Protein 8I8Y (pdb70)

Sequence (137 aa):
VIEKRIVIDGDGDIDHDQALAQAIREAREQHPDSVTRVVVNKETELAEEGEDRTRQIINITTKKLDVWTVIEKRIVIDGDGDIDHDQALAQAIREAREQHPDSVTRVVVNKETELAEEGEDRTRQIINITTKKLDVW

Structure (mmCIF, N/CA/C/O backbone):
data_8I8Y
#
_entry.id   8I8Y
#
_cell.length_a   93.171
_cell.length_b   93.171
_cell.length_c   55.562
_cell.angle_alpha   90.000
_cell.angle_beta   90.000
_cell.angle_gamma   90.000
#
_symmetry.space_group_name_H-M   'P 42 21 2'
#
loop_
_entity.id
_entity.type
_entity.pdbx_description
1 polymer 'Engineered protein'
2 polymer 'Engineered protein'
#
loop_
_atom_site.group_PDB
_atom_site.id
_atom_site.type_symbol
_atom_site.label_atom_id
_atom_site.label_alt_id
_atom_site.label_comp_id
_atom_site.label_asym_id
_atom_site.label_entity_id
_atom_site.label_seq_id
_atom_site.pdbx_PDB_ins_code
_atom_site.Cartn_x
_atom_site.Cartn_y
_atom_site.Cartn_z
_atom_site.occupancy
_atom_site.B_iso_or_equiv
_atom_site.auth_seq_id
_atom_site.auth_comp_id
_atom_site.auth_asym_id
_atom_site.auth_atom_id
_atom_site.pdbx_PDB_model_num
ATOM 1 N N . VAL A 1 1 ? -14.75700 -17.10400 7.60900 1.000 67.06000 9 VAL B N 1
ATOM 2 C CA . VAL A 1 1 ? -14.27000 -17.83400 6.44000 1.000 81.44000 9 VAL B CA 1
ATOM 3 C C . VAL A 1 1 ? -14.67200 -17.13600 5.14100 1.000 59.28000 9 VAL B C 1
ATOM 4 O O . VAL A 1 1 ? -15.69700 -16.46400 5.06900 1.000 67.44000 9 VAL B O 1
ATOM 8 N N . ILE A 1 2 ? -13.83400 -17.29600 4.12200 1.000 61.73000 10 ILE B N 1
ATOM 9 C CA . ILE A 1 2 ? -14.04400 -16.73500 2.79400 1.000 41.02000 10 ILE B CA 1
ATOM 10 C C . ILE A 1 2 ? -14.15000 -17.88600 1.80700 1.000 58.56000 10 ILE B C 1
ATOM 11 O O . ILE A 1 2 ? -13.32700 -18.80800 1.83300 1.000 59.70000 10 ILE B O 1
ATOM 16 N N . GLU A 1 3 ? -15.16600 -17.83700 0.95000 1.000 72.09000 11 GLU B N 1
ATOM 17 C CA . GLU A 1 3 ? -15.33900 -18.78600 -0.14600 1.000 57.34000 11 GLU B CA 1
ATOM 18 C C . GLU A 1 3 ? -15.23100 -18.01000 -1.45100 1.000 66.06000 11 GLU B C 1
ATOM 19 O O . GLU A 1 3 ? -16.10000 -17.18800 -1.76300 1.000 79.63000 11 GLU B O 1
ATOM 25 N N . LYS A 1 4 ? -14.15500 -18.24300 -2.19400 1.000 60.42000 12 LYS B N 1
ATOM 26 C CA . LYS A 1 4 ? -13.92900 -17.60900 -3.48800 1.000 53.64000 12 LYS B CA 1
ATOM 27 C C . LYS A 1 4 ? -14.29200 -18.61200 -4.57400 1.000 54.39000 12 LYS B C 1
ATOM 28 O O . LYS A 1 4 ? -13.64900 -19.65600 -4.70400 1.000 67.35000 12 LYS B O 1
ATOM 34 N N . ARG A 1 5 ? -15.32300 -18.30100 -5.34600 1.000 63.54000 13 ARG B N 1
ATOM 35 C CA . ARG A 1 5 ? -15.80400 -19.16900 -6.41100 1.000 66.19000 13 ARG B CA 1
ATOM 36 C C . ARG A 1 5 ? -15.45900 -18.53600 -7.75300 1.000 72.15000 13 ARG B C 1
ATOM 37 O O . ARG A 1 5 ? -15.75700 -17.35900 -7.98400 1.000 70.09000 13 ARG B O 1
ATOM 45 N N . ILE A 1 6 ? -14.80900 -19.30600 -8.62400 1.000 68.16000 14 ILE B N 1
ATOM 46 C CA . ILE A 1 6 ? -14.35400 -18.81800 -9.92200 1.000 71.44000 14 ILE B CA 1
ATOM 47 C C . ILE A 1 6 ? -14.90600 -19.74800 -10.99100 1.000 73.17000 14 ILE B C 1
ATOM 48 O O . ILE A 1 6 ? -14.67500 -20.96100 -10.94100 1.000 75.07000 14 ILE B O 1
ATOM 53 N N . VAL A 1 7 ? -15.62600 -19.18600 -11.95800 1.000 76.81000 15 VAL B N 1
ATOM 54 C CA . VAL A 1 7 ? -16.30600 -19.96100 -12.98900 1.000 90.03000 15 VAL B CA 1
ATOM 55 C C . VAL A 1 7 ? -15.57900 -19.76300 -14.31200 1.000 84.38000 15 VAL B C 1
ATOM 56 O O . VAL A 1 7 ? -15.32300 -18.62600 -14.72500 1.000 85.65000 15 VAL B O 1
ATOM 60 N N . ILE A 1 8 ? -15.23200 -20.86900 -14.96200 1.000 86.57000 16 ILE B N 1
ATOM 61 C CA . ILE A 1 8 ? -14.69500 -20.86900 -16.31600 1.000 101.82000 16 ILE B CA 1
ATOM 62 C C . ILE A 1 8 ? -15.68500 -21.62000 -17.19700 1.000 112.28000 16 ILE B C 1
ATOM 63 O O . ILE A 1 8 ? -15.8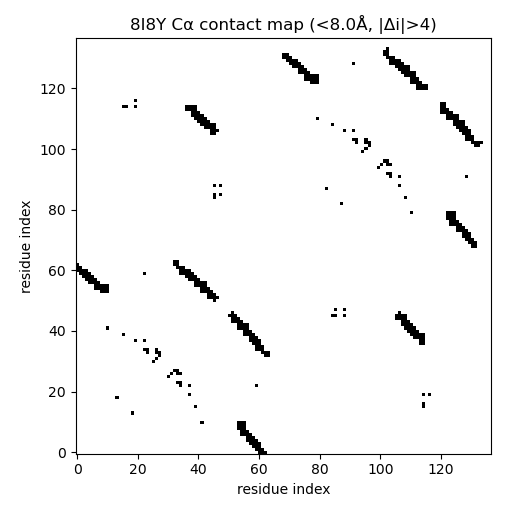9500 -22.82900 -17.01900 1.000 108.10000 16 ILE B O 1
ATOM 68 N N . ASP A 1 9 ? -16.32000 -20.90400 -18.12200 1.000 120.75000 17 ASP B N 1
ATOM 69 C CA . ASP A 1 9 ? -17.25100 -21.53100 -19.05100 1.000 112.83000 17 ASP B CA 1
ATOM 70 C C . ASP A 1 9 ? -16.46000 -22.33000 -20.08000 1.000 129.48000 17 ASP B C 1
ATOM 71 O O . ASP A 1 9 ? -15.60200 -21.77700 -20.77600 1.000 138.29000 17 ASP B O 1
ATOM 73 N N . GLY A 1 10 ? -16.73700 -23.62700 -20.17400 1.000 127.17000 18 GLY B N 1
ATOM 74 C CA . GLY A 1 10 ? -16.02800 -24.45800 -21.12600 1.000 131.60000 18 GLY B CA 1
ATOM 75 C C . GLY A 1 10 ? -15.27900 -25.59200 -20.45700 1.000 135.82000 18 GLY B C 1
ATOM 76 O O . GLY A 1 10 ? -14.74400 -25.42700 -19.35700 1.000 134.43000 18 GLY B O 1
ATOM 77 N N . ASP A 1 11 ? -15.23800 -26.75100 -21.11200 1.000 139.76000 19 ASP B N 1
ATOM 78 C CA . ASP A 1 11 ? -14.64700 -27.95700 -20.55000 1.000 133.21000 19 ASP B CA 1
ATOM 79 C C . ASP A 1 11 ? -13.15000 -28.09100 -20.83700 1.000 130.91000 19 ASP B C 1
ATOM 80 O O . ASP A 1 11 ? -12.60900 -29.19700 -20.73300 1.000 131.00000 19 ASP B O 1
ATOM 85 N N . GLY A 1 12 ? -12.47400 -26.99900 -21.19200 1.000 126.72000 20 GLY B N 1
ATOM 86 C CA . GLY A 1 12 ? -11.02800 -27.01300 -21.32600 1.000 131.04000 20 GLY B CA 1
ATOM 87 C C . GLY A 1 12 ? -10.32000 -27.42500 -20.05100 1.000 130.06000 20 GLY B C 1
ATOM 88 O O . GLY A 1 12 ? -10.67300 -26.95600 -18.96500 1.000 124.47000 20 GLY B O 1
ATOM 89 N N . ASP A 1 13 ? -9.32700 -28.30500 -20.16900 1.000 126.77000 21 ASP B N 1
ATOM 90 C CA . ASP A 1 13 ? -8.62400 -28.81200 -18.99600 1.000 126.45000 21 ASP B CA 1
ATOM 91 C C . ASP A 1 13 ? -7.92900 -27.68700 -18.23400 1.000 117.92000 21 ASP B C 1
ATOM 92 O O . ASP A 1 13 ? -7.43200 -26.72500 -18.82500 1.000 113.11000 21 ASP B O 1
ATOM 97 N N . ILE A 1 14 ? -7.91000 -27.81300 -16.90700 1.000 113.99000 22 ILE B N 1
ATOM 98 C CA . ILE A 1 14 ? -7.32100 -26.82500 -16.00800 1.000 97.09000 22 ILE B CA 1
ATOM 99 C C . ILE A 1 14 ? -6.07500 -27.43300 -15.37800 1.000 105.86000 22 ILE B C 1
ATOM 100 O O . ILE A 1 14 ? -6.11200 -28.57000 -14.89300 1.000 111.56000 22 ILE B O 1
ATOM 105 N N . ASP A 1 15 ? -4.97600 -26.68200 -15.38800 1.000 102.31000 23 ASP B N 1
ATOM 106 C CA . ASP A 1 15 ? -3.74800 -27.10700 -14.71500 1.000 106.01000 23 ASP B CA 1
ATOM 107 C C . ASP A 1 15 ? -3.96300 -27.01500 -13.20800 1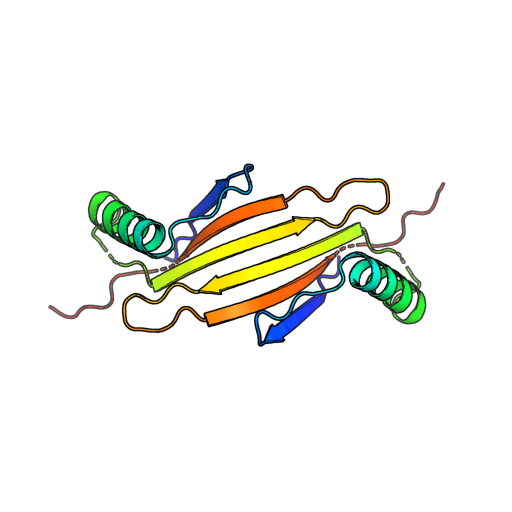.000 104.98000 23 ASP B C 1
ATOM 108 O O . ASP A 1 15 ? -3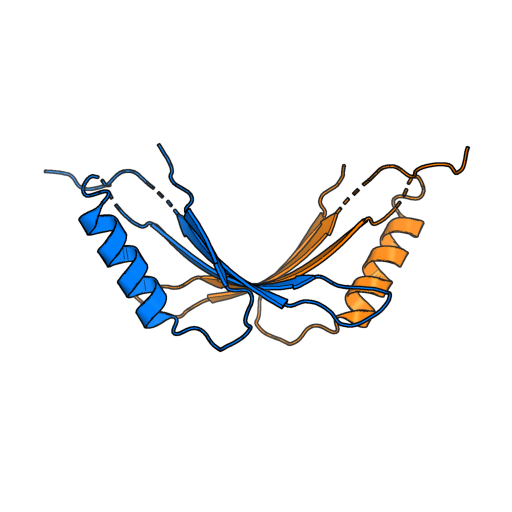.98400 -25.92500 -12.63200 1.000 103.54000 23 ASP B O 1
ATOM 113 N N . HIS A 1 16 ? -4.13400 -28.17400 -12.56700 1.000 99.44000 24 HIS B N 1
ATOM 114 C CA . HIS A 1 16 ? -4.44200 -28.21400 -11.14000 1.000 97.06000 24 HIS B CA 1
ATOM 115 C C . HIS A 1 16 ? -3.32900 -27.59700 -10.29800 1.000 98.12000 24 HIS B C 1
ATOM 116 O O . HIS A 1 16 ? -3.59200 -26.78900 -9.39800 1.000 97.66000 24 HIS B O 1
ATOM 123 N N . ASP A 1 17 ? -2.07600 -27.97900 -10.56500 1.000 109.78000 25 ASP B N 1
ATOM 124 C CA . ASP A 1 17 ? -0.96400 -27.47700 -9.76200 1.000 96.03000 25 ASP B CA 1
ATOM 125 C C . ASP A 1 17 ? -0.84500 -25.96400 -9.86800 1.000 97.16000 25 ASP B C 1
ATOM 126 O O . ASP A 1 17 ? -0.62600 -25.27700 -8.86200 1.000 92.51000 25 ASP B O 1
ATOM 131 N N . GLN A 1 18 ? -1.00600 -25.42400 -11.07800 1.000 93.17000 26 GLN B N 1
ATOM 132 C CA . GLN A 1 18 ? -0.93600 -23.98000 -11.24100 1.000 92.77000 26 GLN B CA 1
ATOM 133 C C . GLN A 1 18 ? -2.13200 -23.29500 -10.60200 1.000 102.41000 26 GLN B C 1
ATOM 134 O O . GLN A 1 18 ? -1.99900 -22.18300 -10.08400 1.000 101.75000 26 GLN B O 1
ATOM 140 N N . ALA A 1 19 ? -3.29900 -23.94400 -10.61700 1.000 96.44000 27 ALA B N 1
ATOM 141 C CA . ALA A 1 19 ? -4.45800 -23.40600 -9.91300 1.000 83.91000 27 ALA B CA 1
ATOM 142 C C . ALA A 1 19 ? -4.17800 -23.27600 -8.42000 1.000 89.67000 27 ALA B C 1
ATOM 143 O O . ALA A 1 19 ? -4.46600 -22.23800 -7.81100 1.000 84.61000 27 ALA B O 1
ATOM 145 N N . LEU A 1 20 ? -3.61400 -24.32400 -7.81100 1.000 82.82000 28 LEU B N 1
ATOM 146 C CA . LEU A 1 20 ? -3.28800 -24.27200 -6.38700 1.000 72.83000 28 LEU B CA 1
ATOM 147 C C . LEU A 1 20 ? -2.23800 -23.20400 -6.09700 1.000 88.65000 28 LEU B C 1
ATOM 148 O O . LEU A 1 20 ? -2.36300 -22.43100 -5.13300 1.000 95.30000 28 LEU B O 1
ATOM 153 N N . ALA A 1 21 ? -1.18200 -23.16300 -6.91500 1.000 81.96000 29 ALA B N 1
ATOM 154 C CA . ALA A 1 21 ? -0.14600 -22.15000 -6.74900 1.000 82.13000 29 ALA B CA 1
ATOM 155 C C . ALA A 1 21 ? -0.73300 -20.74600 -6.82400 1.000 85.30000 29 ALA B C 1
ATOM 156 O O . ALA A 1 21 ? -0.44600 -19.89300 -5.97500 1.000 80.99000 29 ALA B O 1
ATOM 158 N N . GLN A 1 22 ? -1.56200 -20.48900 -7.83700 1.000 84.62000 30 GLN B N 1
ATOM 159 C CA . GLN A 1 22 ? -2.15500 -19.16900 -8.00400 1.000 92.06000 30 GLN B CA 1
ATOM 160 C C . GLN A 1 22 ? -3.08500 -18.83000 -6.85000 1.000 85.74000 30 GLN B C 1
ATOM 161 O O . GLN A 1 22 ? -3.13300 -17.67800 -6.40500 1.000 83.52000 30 GLN B O 1
ATOM 167 N N . ALA A 1 23 ? -3.85500 -19.81100 -6.37300 1.000 79.46000 31 ALA B N 1
ATOM 168 C CA . ALA A 1 23 ? -4.68700 -19.60000 -5.19700 1.000 76.48000 31 ALA B CA 1
ATOM 169 C C . ALA A 1 23 ? -3.85300 -19.10800 -4.02500 1.000 84.56000 31 ALA B C 1
ATOM 170 O O . ALA A 1 23 ? -4.14000 -18.05800 -3.43700 1.000 78.73000 31 ALA B O 1
ATOM 172 N N . ILE A 1 24 ? -2.80000 -19.85600 -3.68200 1.000 84.99000 32 ILE B N 1
ATOM 173 C CA . ILE A 1 24 ? -1.97900 -19.49200 -2.52900 1.000 84.88000 32 ILE B CA 1
ATOM 174 C C . ILE A 1 24 ? -1.32900 -18.12700 -2.73900 1.000 82.69000 32 ILE B C 1
ATOM 175 O O . ILE A 1 24 ? -1.24600 -17.31200 -1.81000 1.000 89.87000 32 ILE B O 1
ATOM 180 N N . ARG A 1 25 ? -0.87200 -17.85100 -3.96300 1.000 90.02000 33 ARG B N 1
ATOM 181 C CA . ARG A 1 25 ? -0.20000 -16.58500 -4.24100 1.000 92.39000 33 ARG B CA 1
ATOM 182 C C . ARG A 1 25 ? -1.15200 -15.40500 -4.08900 1.000 95.91000 33 ARG B C 1
ATOM 183 O O . ARG A 1 25 ? -0.84000 -14.43100 -3.39200 1.000 95.12000 33 ARG B O 1
ATOM 191 N N . GLU A 1 26 ? -2.30500 -15.45800 -4.76200 1.000 90.40000 34 GLU B N 1
ATOM 192 C CA . GLU A 1 26 ? -3.27300 -14.37400 -4.65000 1.000 95.35000 34 GLU B CA 1
ATOM 193 C C . GLU A 1 26 ? -3.78000 -14.22300 -3.22300 1.000 95.10000 34 GLU B C 1
ATOM 194 O O . GLU A 1 26 ? -4.11200 -13.11100 -2.80100 1.000 92.63000 34 GLU B O 1
ATOM 200 N N . ALA A 1 27 ? -3.84100 -15.31900 -2.46100 1.000 93.04000 35 ALA B N 1
ATOM 201 C CA . ALA A 1 27 ? -4.22800 -15.20900 -1.06000 1.000 90.93000 35 ALA B CA 1
ATOM 202 C C . ALA A 1 27 ? -3.18500 -14.43800 -0.26600 1.000 97.33000 35 ALA B C 1
ATOM 203 O O . ALA A 1 27 ? -3.51400 -13.47000 0.43000 1.000 94.05000 35 ALA B O 1
ATOM 205 N N . ARG A 1 28 ? -1.92100 -14.85900 -0.35200 1.000 100.33000 36 ARG B N 1
ATOM 206 C CA . ARG A 1 28 ? -0.84600 -14.12900 0.31400 1.000 110.93000 36 ARG B CA 1
ATOM 207 C C . ARG A 1 28 ? -0.85100 -12.65200 -0.06900 1.000 112.65000 36 ARG B C 1
ATOM 208 O O . ARG A 1 28 ? -0.67900 -11.78000 0.79100 1.000 113.11000 36 ARG B O 1
ATOM 216 N N . GLU A 1 29 ? -1.05600 -12.35200 -1.35400 1.000 104.29000 37 GLU B N 1
ATOM 217 C CA . GLU A 1 29 ? -1.03300 -10.96600 -1.81500 1.000 94.63000 37 GLU B CA 1
ATOM 218 C C . GLU A 1 29 ? -2.20800 -10.16800 -1.25500 1.000 105.59000 37 GLU B C 1
ATOM 219 O O . GLU A 1 29 ? -2.01900 -9.17400 -0.54500 1.000 115.94000 37 GLU B O 1
ATOM 225 N N . GLN A 1 30 ? -3.43400 -10.59200 -1.56500 1.000 106.04000 38 GLN B N 1
ATOM 226 C CA . GLN A 1 30 ? -4.62000 -9.77900 -1.32100 1.000 99.92000 38 GLN B CA 1
ATOM 227 C C . GLN A 1 30 ? -5.22500 -9.98500 0.06100 1.000 110.70000 38 GLN B C 1
ATOM 228 O O . GLN A 1 30 ? -5.88700 -9.07600 0.57500 1.000 112.97000 38 GLN B O 1
ATOM 234 N N . HIS A 1 31 ? -5.03200 -11.15300 0.66900 1.000 111.95000 39 HIS B N 1
ATOM 235 C CA . HIS A 1 31 ? -5.55600 -11.45100 2.00300 1.000 105.61000 39 HIS B CA 1
ATOM 236 C C . HIS A 1 31 ? -4.40900 -11.96100 2.86500 1.000 111.41000 39 HIS B C 1
ATOM 237 O O . HIS A 1 31 ? -4.32800 -13.15600 3.17600 1.000 116.56000 39 HIS B O 1
ATOM 244 N N . PRO A 1 32 ? -3.50300 -11.07200 3.28100 1.000 115.56000 40 PRO B N 1
ATOM 245 C CA . PRO A 1 32 ? -2.31600 -11.52800 4.02100 1.000 111.69000 40 PRO B CA 1
ATOM 246 C C . PRO A 1 32 ? -2.61700 -12.08700 5.40100 1.000 110.43000 40 PRO B C 1
ATOM 247 O O . PRO A 1 32 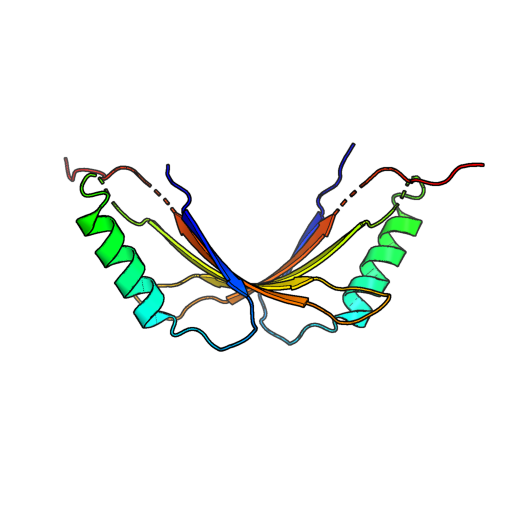? -1.80700 -12.87000 5.91500 1.000 120.17000 40 PRO B O 1
ATOM 251 N N . ASP A 1 33 ? -3.74300 -11.73100 6.01300 1.000 103.49000 41 ASP B N 1
ATOM 252 C CA . ASP A 1 33 ? -4.07200 -12.21500 7.34800 1.000 108.44000 41 ASP B CA 1
ATOM 253 C C . ASP A 1 33 ? -4.78000 -13.56300 7.34200 1.000 104.97000 41 ASP B C 1
ATOM 254 O O . ASP A 1 33 ? -5.09100 -14.08700 8.41600 1.000 113.45000 41 ASP B O 1
ATOM 264 N N . SER A 1 35 ? -5.20700 -17.67000 5.42400 1.000 78.24000 43 SER B N 1
ATOM 265 C CA . SER A 1 35 ? -4.47500 -18.74300 4.76500 1.000 84.27000 43 SER B CA 1
ATOM 266 C C . SER A 1 35 ? -5.45100 -19.66300 4.04800 1.000 71.49000 43 SER B C 1
ATOM 267 O O . SER A 1 35 ? -6.48100 -20.04700 4.61200 1.000 77.97000 43 SER B O 1
ATOM 270 N N . VAL A 1 36 ? -5.11800 -20.01000 2.80200 1.000 66.25000 44 VAL B N 1
ATOM 271 C CA . VAL A 1 36 ? -5.91900 -20.96000 2.04100 1.000 59.17000 44 VAL B CA 1
ATOM 272 C C . VAL A 1 36 ? -5.95800 -22.29600 2.76300 1.000 53.18000 44 VAL B C 1
ATOM 273 O O . VAL A 1 36 ? -4.91500 -22.87200 3.09300 1.000 77.86000 44 VAL B O 1
ATOM 277 N N . THR A 1 37 ? -7.16800 -22.80300 3.00500 1.000 55.08000 45 THR B N 1
ATOM 278 C CA . THR A 1 37 ? -7.34000 -24.09600 3.64800 1.000 54.29000 45 THR B CA 1
ATOM 279 C C . THR A 1 37 ? -8.00300 -25.14000 2.76600 1.000 68.74000 45 THR B C 1
ATOM 280 O O . THR A 1 37 ? -8.05500 -26.30900 3.16700 1.000 69.86000 45 THR B O 1
ATOM 284 N N . ARG A 1 38 ? -8.51200 -24.77000 1.59200 1.000 74.28000 46 ARG B N 1
ATOM 285 C CA . ARG A 1 38 ? -9.04000 -25.78700 0.69000 1.000 47.58000 46 ARG B CA 1
ATOM 286 C C . ARG A 1 38 ? -9.11700 -25.22900 -0.72300 1.000 55.41000 46 ARG B C 1
ATOM 287 O O . ARG A 1 38 ? -9.47500 -24.06900 -0.91500 1.000 68.73000 46 ARG B O 1
ATOM 295 N N . VAL A 1 39 ? -8.76900 -26.05700 -1.70600 1.000 54.98000 47 VAL B N 1
ATOM 296 C CA . VAL A 1 39 ? -8.94000 -25.71000 -3.11300 1.000 62.31000 47 VAL B CA 1
ATOM 297 C C . VAL A 1 39 ? -9.52800 -26.91800 -3.82500 1.000 69.76000 47 VAL B C 1
ATOM 298 O O . VAL A 1 39 ? -8.92400 -27.99600 -3.81900 1.000 72.68000 47 VAL B O 1
ATOM 302 N N . VAL A 1 40 ? -10.70200 -26.75000 -4.43100 1.000 76.56000 48 VAL B N 1
ATOM 303 C CA . VAL A 1 40 ? -11.35700 -27.83200 -5.15800 1.000 81.67000 48 VAL B CA 1
ATOM 304 C C . VAL A 1 40 ? -11.68100 -27.34900 -6.56200 1.000 74.88000 48 VAL B C 1
ATOM 305 O O . VAL A 1 40 ? -12.06200 -26.19000 -6.76400 1.000 82.95000 48 VAL B O 1
ATOM 309 N N . VAL A 1 41 ? -11.46100 -28.22100 -7.54000 1.000 86.89000 49 VAL B N 1
ATOM 310 C CA . VAL A 1 41 ? -11.84500 -27.98200 -8.92500 1.000 84.54000 49 VAL B CA 1
ATOM 311 C C . VAL A 1 41 ? -12.98800 -28.92800 -9.25900 1.000 80.27000 49 VAL B C 1
ATOM 312 O O . VAL A 1 41 ? -12.88800 -30.13800 -9.02300 1.000 87.75000 49 VAL B O 1
ATOM 316 N N . ASN A 1 42 ? -14.07700 -28.37600 -9.78800 1.000 81.30000 50 ASN B N 1
ATOM 317 C CA . ASN A 1 42 ? -15.28000 -29.12700 -10.12100 1.000 86.39000 50 ASN B CA 1
ATOM 318 C C . ASN A 1 42 ? -15.51300 -29.03500 -11.62000 1.000 82.58000 50 ASN B C 1
ATOM 319 O O . ASN A 1 42 ? -15.62800 -27.93200 -12.16500 1.000 89.94000 50 ASN B O 1
ATOM 324 N N . LYS A 1 43 ? -15.59000 -30.18700 -12.27900 1.000 72.33000 51 LYS B N 1
ATOM 325 C CA . LYS A 1 43 ? -16.06300 -30.26100 -13.66000 1.000 81.00000 51 LYS B CA 1
ATOM 326 C C . LYS A 1 43 ? -17.56500 -30.49800 -13.58000 1.000 72.01000 51 LYS B C 1
ATOM 327 O O . LYS A 1 43 ? -18.03300 -31.63100 -13.45800 1.000 75.69000 51 LYS B O 1
ATOM 333 N N . GLU A 1 44 ? -18.33100 -29.41100 -13.62300 1.000 63.69000 52 GLU B N 1
ATOM 334 C CA . GLU A 1 44 ? -19.76700 -29.45400 -13.37500 1.000 83.86000 52 GLU B CA 1
ATOM 335 C C . GLU A 1 44 ? -20.51900 -29.61700 -14.69300 1.000 86.59000 52 GLU B C 1
ATOM 336 O O . GLU A 1 44 ? -20.35300 -28.81100 -15.61300 1.000 82.57000 52 GLU B O 1
ATOM 342 N N . THR A 1 45 ? -21.35000 -30.65400 -14.78000 1.000 76.68000 53 THR B N 1
ATOM 343 C CA . THR A 1 45 ? -22.12500 -30.95500 -15.97900 1.000 77.29000 53 THR B CA 1
ATOM 344 C C . THR A 1 45 ? -23.60800 -30.93200 -15.62600 1.000 69.53000 53 THR B C 1
ATOM 345 O O . THR A 1 45 ? -24.09400 -31.81000 -14.90500 1.000 64.98000 53 THR B O 1
ATOM 349 N N . GLU A 1 46 ? -24.32300 -29.92400 -16.11800 1.000 80.84000 54 GLU B N 1
ATOM 350 C CA . GLU A 1 46 ? -25.76200 -29.83500 -15.89700 1.000 83.33000 54 GLU B CA 1
ATOM 351 C C . GLU A 1 46 ? -26.47700 -30.69100 -16.93600 1.000 83.83000 54 GLU B C 1
ATOM 352 O O . GLU A 1 46 ? -26.42200 -30.40100 -18.13500 1.000 96.67000 54 GLU B O 1
ATOM 358 N N . LEU A 1 47 ? -27.14600 -31.74700 -16.48000 1.000 87.68000 55 LEU B N 1
ATOM 359 C CA . LEU A 1 47 ? -27.84300 -32.65300 -17.38300 1.000 84.25000 55 LEU B CA 1
ATOM 360 C C . LEU A 1 47 ? -29.16600 -32.05100 -17.83500 1.000 89.14000 55 LEU B C 1
ATOM 361 O O . LEU A 1 47 ? -29.96100 -31.58200 -17.01400 1.000 92.98000 55 LEU B O 1
ATOM 366 N N . ALA A 1 48 ? -29.39800 -32.06800 -19.14300 1.000 107.67000 56 ALA B N 1
ATOM 367 C CA . ALA A 1 48 ? -30.64000 -31.59700 -19.73500 1.000 101.16000 56 ALA B CA 1
ATOM 368 C C . ALA A 1 48 ? -31.27400 -32.74300 -20.51200 1.000 105.73000 56 ALA B C 1
ATOM 369 O O . ALA A 1 48 ? -30.60700 -33.38500 -21.33100 1.000 103.05000 56 ALA B O 1
ATOM 371 N N . GLU A 1 49 ? -32.55200 -33.01100 -20.23300 1.000 107.54000 57 GLU B N 1
ATOM 372 C CA . GLU A 1 49 ? -33.27700 -34.04300 -20.96400 1.000 119.57000 57 GLU B CA 1
ATOM 373 C C . GLU A 1 49 ? -33.64400 -33.59700 -22.37100 1.000 130.63000 57 GLU B C 1
ATOM 374 O O . GLU A 1 49 ? -33.84700 -34.44800 -23.24400 1.000 133.51000 57 GLU B O 1
ATOM 376 N N . GLU A 1 50 ? -33.72500 -32.29100 -22.60800 1.000 131.68000 58 GLU B N 1
ATOM 377 C CA . GLU A 1 50 ? -34.22800 -31.74300 -23.85700 1.000 135.54000 58 GLU B CA 1
ATOM 378 C C . GLU A 1 50 ? -33.12100 -31.25800 -24.78600 1.000 132.15000 58 GLU B C 1
ATOM 379 O O . GLU A 1 50 ? -33.42700 -30.75300 -25.87000 1.000 142.98000 58 GLU B O 1
ATOM 381 N N . GLY A 1 51 ? -31.85100 -31.40400 -24.40400 1.000 114.93000 59 GLY B N 1
ATOM 382 C CA . GLY A 1 51 ? -30.77900 -30.90100 -25.24300 1.000 115.32000 59 GLY B CA 1
ATOM 383 C C . GLY A 1 51 ? -29.35800 -31.21900 -24.81700 1.000 123.49000 59 GLY B C 1
ATOM 384 O O . GLY A 1 51 ? -29.05600 -32.34600 -24.41400 1.000 122.57000 59 GLY B O 1
ATOM 385 N N . GLU A 1 52 ? -28.47600 -30.22600 -24.91700 1.000 125.20000 60 GLU B N 1
ATOM 386 C CA . GLU A 1 52 ? -27.04500 -30.41500 -24.70400 1.000 124.60000 60 GLU B CA 1
ATOM 387 C C . GLU A 1 52 ? -26.65600 -30.21800 -23.24300 1.000 119.15000 60 GLU B C 1
ATOM 388 O O . GLU A 1 52 ? -27.11100 -29.27700 -22.58500 1.000 110.82000 60 GLU B O 1
ATOM 390 N N . ASP A 1 53 ? -25.80200 -31.11200 -22.74600 1.000 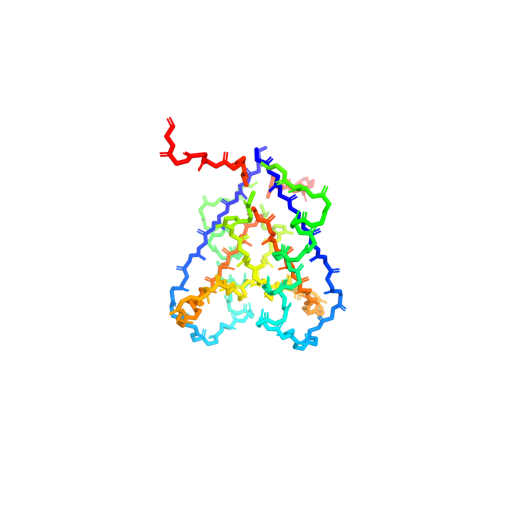113.02000 61 ASP B N 1
ATOM 391 C CA . ASP A 1 53 ? -25.31900 -31.03600 -21.37000 1.000 109.45000 61 ASP B CA 1
ATOM 392 C C . ASP A 1 53 ? -24.25000 -29.95200 -21.28200 1.000 108.29000 61 ASP B C 1
ATOM 393 O O . ASP A 1 53 ? -23.14100 -30.11600 -21.80200 1.000 104.47000 61 ASP B O 1
ATOM 398 N N . ARG A 1 54 ? -24.58600 -28.84300 -20.62700 1.000 101.73000 62 ARG B N 1
ATOM 399 C CA . ARG A 1 54 ? -23.63500 -27.76200 -20.40300 1.000 101.69000 62 ARG B CA 1
ATOM 400 C C . ARG A 1 54 ? -22.58200 -28.16100 -19.37200 1.000 95.56000 62 ARG B C 1
ATOM 401 O O . ARG A 1 54 ? -22.88500 -28.82400 -18.37600 1.000 89.51000 62 ARG B O 1
ATOM 409 N N . THR A 1 55 ? -21.33000 -27.78600 -19.63400 1.000 97.41000 63 THR B N 1
ATOM 410 C CA . THR A 1 55 ? -20.21500 -28.09200 -18.74500 1.000 83.24000 63 THR B CA 1
ATOM 411 C C . THR A 1 55 ? -19.47500 -26.81200 -18.37400 1.000 93.43000 63 THR B C 1
ATOM 412 O O . THR A 1 55 ? -19.04900 -26.05900 -19.25600 1.000 112.09000 63 THR B O 1
ATOM 416 N N . ARG A 1 56 ? -19.32700 -26.57200 -17.07300 1.000 92.89000 64 ARG B N 1
ATOM 417 C CA . ARG A 1 56 ? -18.54500 -25.47000 -16.53000 1.000 90.73000 64 ARG B CA 1
ATOM 418 C C . ARG A 1 56 ? -17.42300 -26.01900 -15.65600 1.000 89.47000 64 ARG B C 1
ATOM 419 O O . ARG A 1 56 ? -17.42300 -27.19000 -15.26400 1.000 83.54000 64 ARG B O 1
ATOM 427 N N . GLN A 1 57 ? -16.46300 -25.15200 -15.33300 1.000 95.29000 65 GLN B N 1
ATOM 428 C CA . GLN A 1 57 ? -15.38500 -25.47600 -14.40600 1.000 86.39000 65 GLN B CA 1
ATOM 429 C C . GLN A 1 57 ? -15.45700 -24.50700 -13.23500 1.000 86.85000 65 GLN B C 1
ATOM 430 O O . GLN A 1 57 ? -15.38000 -23.29000 -13.42800 1.000 83.68000 65 GLN B O 1
ATOM 436 N N . ILE A 1 58 ? -15.62600 -25.03800 -12.03000 1.000 70.37000 66 ILE B N 1
ATOM 437 C CA . ILE A 1 58 ? -15.80700 -24.22600 -10.83300 1.000 76.87000 66 ILE B CA 1
ATOM 438 C C . ILE A 1 58 ? -14.60200 -24.44200 -9.92700 1.000 85.74000 66 ILE B C 1
ATOM 439 O O . ILE A 1 58 ? -14.35000 -25.56400 -9.47500 1.000 88.59000 66 ILE B O 1
ATOM 444 N N . ILE A 1 59 ? -13.86000 -23.37500 -9.65800 1.000 66.03000 67 ILE B N 1
ATOM 445 C CA . ILE A 1 59 ? -12.73500 -23.40700 -8.73200 1.000 74.27000 67 ILE B CA 1
ATOM 446 C C . ILE A 1 59 ? -13.19400 -22.76900 -7.42700 1.000 67.85000 67 ILE B C 1
ATOM 447 O O . ILE A 1 59 ? -13.48000 -21.56800 -7.38300 1.000 76.78000 67 ILE B O 1
ATOM 452 N N . ASN A 1 60 ? -13.26900 -23.56500 -6.36200 1.000 68.64000 68 ASN B N 1
ATOM 453 C CA . ASN A 1 60 ? -13.68800 -23.08700 -5.04900 1.000 68.85000 68 ASN B CA 1
ATOM 454 C C . ASN A 1 60 ? -12.48300 -23.05700 -4.12000 1.000 67.34000 68 ASN B C 1
ATOM 455 O O . ASN A 1 60 ? -11.84000 -24.08900 -3.89500 1.000 69.92000 68 ASN B O 1
ATOM 460 N N . ILE A 1 61 ? -12.17700 -21.87100 -3.60300 1.000 64.72000 69 ILE B N 1
ATOM 461 C CA . ILE A 1 61 ? -11.04800 -21.64000 -2.71300 1.000 62.29000 69 ILE B CA 1
ATOM 462 C C . ILE A 1 61 ? -11.61400 -21.23300 -1.35900 1.000 66.23000 69 ILE B C 1
ATOM 463 O O . ILE A 1 61 ? -12.21100 -20.15900 -1.22200 1.000 75.70000 69 ILE B O 1
ATOM 468 N N . THR A 1 62 ? -11.43100 -22.08700 -0.36100 1.000 54.56000 70 THR B N 1
ATOM 469 C CA . THR A 1 62 ? -11.82900 -21.80600 1.00900 1.000 60.99000 70 THR B CA 1
ATOM 470 C C . THR A 1 62 ? -10.61600 -21.29700 1.77600 1.000 62.91000 70 THR B C 1
ATOM 471 O O . THR A 1 62 ? -9.58400 -21.98200 1.83400 1.000 69.89000 70 THR B O 1
ATOM 480 N N . THR A 1 64 ? -9.47300 -19.48000 5.59000 1.000 82.64000 72 THR B N 1
ATOM 481 C CA . THR A 1 64 ? -9.83400 -19.13800 6.96100 1.000 82.96000 72 THR B CA 1
ATOM 482 C C . THR A 1 64 ? -8.78600 -18.20300 7.55200 1.000 87.29000 72 THR B C 1
ATOM 483 O O . THR A 1 64 ? -7.74900 -17.93000 6.94200 1.000 86.14000 72 THR B O 1
ATOM 487 N N . LYS A 1 65 ? -9.08000 -17.69200 8.74900 1.000 84.30000 73 LYS B N 1
ATOM 488 C CA . LYS A 1 65 ? -8.13500 -16.81800 9.43600 1.000 84.81000 73 LYS B CA 1
ATOM 489 C C . LYS A 1 65 ? -6.84500 -17.56600 9.74700 1.000 79.66000 73 LYS B C 1
ATOM 490 O O . LYS A 1 65 ? -6.85800 -18.76500 10.04100 1.000 83.26000 73 LYS B O 1
ATOM 496 N N . LYS A 1 66 ? -5.72500 -16.84900 9.67500 1.000 84.80000 74 LYS B N 1
ATOM 497 C CA . LYS A 1 66 ? -4.43600 -17.45000 9.99200 1.000 81.52000 74 LYS B CA 1
ATOM 498 C C . LYS A 1 66 ? -4.39800 -17.84700 11.46300 1.000 80.00000 74 LYS B C 1
ATOM 499 O O . LYS A 1 66 ? -4.83000 -17.08800 12.33700 1.000 77.29000 74 LYS B O 1
ATOM 505 N N . LEU A 1 67 ? -3.89500 -19.04800 11.73300 1.000 77.56000 75 LEU B N 1
ATOM 506 C CA . LEU A 1 67 ? -3.80300 -19.58600 13.09000 1.000 99.50000 75 LEU B CA 1
ATOM 507 C C . LEU A 1 67 ? -2.36200 -19.49000 13.58300 1.000 95.00000 75 LEU B C 1
ATOM 508 O O . LEU A 1 67 ? -1.51800 -20.31900 13.23200 1.000 107.69000 75 LEU B O 1
ATOM 513 N N . ASP A 1 68 ? -2.08200 -18.46100 14.38500 1.000 94.51000 76 ASP B N 1
ATOM 514 C CA . ASP A 1 68 ? -0.74800 -18.26100 14.94100 1.000 106.83000 76 ASP B CA 1
ATOM 515 C C . ASP A 1 68 ? -0.31200 -19.48000 15.75200 1.000 92.88000 76 ASP B C 1
ATOM 516 O O . ASP A 1 68 ? -1.13200 -20.20200 16.32400 1.000 90.04000 76 ASP B O 1
ATOM 521 N N . VAL A 1 69 ? 1.00600 -19.69600 15.81000 1.000 91.12000 77 VAL B N 1
ATOM 522 C CA . VAL A 1 69 ? 1.54800 -20.91300 16.41000 1.000 91.21000 77 VAL B CA 1
ATOM 523 C C . VAL A 1 69 ? 1.29100 -20.98300 17.91300 1.000 90.92000 77 VAL B C 1
ATOM 524 O O . VAL A 1 69 ? 1.10600 -22.07600 18.46100 1.000 84.38000 77 VAL B O 1
ATOM 528 N N . TRP A 1 70 ? 1.27000 -19.84900 18.60400 1.000 86.76000 78 TRP B N 1
ATOM 529 C CA . TRP A 1 70 ? 1.04600 -19.85900 20.05000 1.000 74.70000 78 TRP B CA 1
ATOM 530 C C . TRP A 1 70 ? 0.24000 -18.64700 20.49800 1.000 77.27000 78 TRP B C 1
ATOM 531 O O . TRP A 1 70 ? -0.47100 -18.70300 21.50000 1.000 86.01000 78 TRP B O 1
ATOM 542 N N . THR B 2 1 ? -41.03300 -25.65400 -0.48600 1.000 61.40000 8 THR A N 1
ATOM 543 C CA . THR B 2 1 ? -40.01200 -26.62600 -0.02600 1.000 71.06000 8 THR A CA 1
ATOM 544 C C . THR B 2 1 ? -39.08100 -27.00800 -1.17200 1.000 61.93000 8 THR A C 1
ATOM 545 O O . THR B 2 1 ? -39.58700 -27.38200 -2.23600 1.000 86.63000 8 THR A O 1
ATOM 549 N N . VAL B 2 2 ? -37.77100 -26.91800 -0.95700 1.000 61.16000 9 VAL A N 1
ATOM 550 C CA . VAL B 2 2 ? -36.80600 -27.38000 -1.99200 1.000 77.71000 9 VAL A CA 1
ATOM 551 C C . VAL B 2 2 ? -36.02600 -28.55000 -1.40600 1.000 65.90000 9 VAL A C 1
ATOM 552 O O . VAL B 2 2 ? -35.68900 -28.49500 -0.21900 1.000 67.54000 9 VAL A O 1
ATOM 556 N N . ILE B 2 3 ? -35.78600 -29.57500 -2.21300 1.000 66.19000 10 ILE A N 1
ATOM 557 C CA . ILE B 2 3 ? -35.04600 -30.75300 -1.78000 1.000 55.06000 10 ILE A CA 1
ATOM 558 C C . ILE B 2 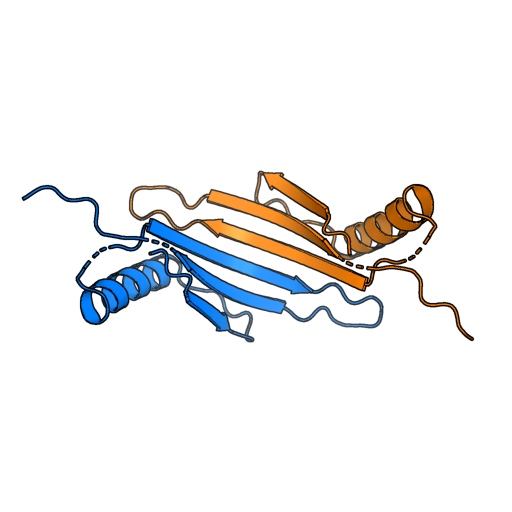3 ? -33.73100 -30.77900 -2.54400 1.000 62.91000 10 ILE A C 1
ATOM 559 O O . ILE B 2 3 ? -33.72100 -30.63800 -3.77300 1.000 70.40000 10 ILE A O 1
ATOM 564 N N . GLU B 2 4 ? -32.62600 -30.94900 -1.82500 1.000 61.44000 11 GLU A N 1
ATOM 565 C CA . GLU B 2 4 ? -31.31500 -31.12900 -2.43700 1.000 44.66000 11 GLU A CA 1
ATOM 566 C C . GLU B 2 4 ? -30.81400 -32.51200 -2.05200 1.000 56.91000 11 GLU A C 1
ATOM 567 O O . GLU B 2 4 ? -30.48300 -32.75100 -0.88600 1.000 73.23000 11 GLU A O 1
ATOM 569 N N . LYS B 2 5 ? -30.77700 -33.42300 -3.01900 1.000 59.18000 12 LYS A N 1
ATOM 570 C CA . LYS B 2 5 ? -30.26700 -34.77100 -2.79700 1.000 62.53000 12 LYS A CA 1
ATOM 571 C C . LYS B 2 5 ? -28.85400 -34.85600 -3.36200 1.000 60.48000 12 LYS A C 1
ATOM 572 O O . LYS B 2 5 ? -28.65900 -34.72500 -4.57300 1.000 66.85000 12 LYS A O 1
ATOM 578 N N . ARG B 2 6 ? -27.87400 -35.07000 -2.48700 1.000 55.59000 13 ARG A N 1
ATOM 579 C CA . ARG B 2 6 ? -26.46600 -35.14200 -2.85900 1.000 59.04000 13 ARG A CA 1
ATOM 580 C C . ARG B 2 6 ? -25.98500 -36.58300 -2.73700 1.000 65.17000 13 ARG A C 1
ATOM 581 O O . ARG B 2 6 ? -26.17900 -37.22000 -1.69700 1.000 71.66000 13 ARG A O 1
ATOM 589 N N . ILE B 2 7 ? -25.37100 -37.10100 -3.79800 1.000 54.12000 14 ILE A N 1
ATOM 590 C CA . ILE B 2 7 ? -24.93100 -38.49100 -3.84600 1.000 68.52000 14 ILE A CA 1
ATOM 591 C C . ILE B 2 7 ? -23.45600 -38.52500 -4.22000 1.000 69.39000 14 ILE A C 1
ATOM 592 O O . ILE B 2 7 ? -23.05500 -37.95300 -5.23800 1.000 68.40000 14 ILE A O 1
ATOM 597 N N . VAL B 2 8 ? -22.65000 -39.19000 -3.39800 1.000 77.76000 15 VAL A N 1
ATOM 598 C CA . VAL B 2 8 ? -21.20300 -39.23000 -3.56500 1.000 83.20000 15 VAL A CA 1
ATOM 599 C C . VAL B 2 8 ? -20.79200 -40.62000 -4.03200 1.000 94.97000 15 VAL A C 1
ATOM 600 O O . VAL B 2 8 ? -21.18400 -41.62800 -3.43300 1.000 94.08000 15 VAL A O 1
ATOM 604 N N . ILE B 2 9 ? -20.01800 -40.66600 -5.11300 1.000 95.79000 16 ILE A N 1
ATOM 605 C CA . ILE B 2 9 ? -19.36800 -41.87400 -5.60300 1.000 103.38000 16 ILE A CA 1
ATOM 606 C C . ILE B 2 9 ? -17.87200 -41.62100 -5.48100 1.000 105.40000 16 ILE A C 1
ATOM 607 O O . ILE B 2 9 ? -17.32600 -40.75100 -6.17400 1.000 111.16000 16 ILE A O 1
ATOM 612 N N . ASP B 2 10 ? -17.20300 -42.36800 -4.60300 1.000 126.90000 17 ASP A N 1
ATOM 613 C CA . ASP B 2 10 ? -15.77300 -42.15000 -4.40900 1.000 126.51000 17 ASP A CA 1
ATOM 614 C C . ASP B 2 10 ? -14.95200 -42.63800 -5.59600 1.000 135.35000 17 ASP A C 1
ATOM 615 O O . ASP B 2 10 ? -13.86500 -42.10600 -5.85000 1.000 125.86000 17 ASP A O 1
ATOM 620 N N . GLY B 2 11 ? -15.44000 -43.63600 -6.32800 1.000 135.60000 18 GLY A N 1
ATOM 621 C CA . GLY B 2 11 ? -14.72200 -44.10100 -7.50200 1.000 131.63000 18 GLY A CA 1
ATOM 622 C C . GLY B 2 11 ? -14.96800 -43.17600 -8.68500 1.000 141.41000 18 GLY A C 1
ATOM 623 O O . GLY B 2 11 ? -16.07800 -42.69200 -8.90500 1.000 147.48000 18 GLY A O 1
ATOM 624 N N . ASP B 2 12 ? -13.90800 -42.94000 -9.45900 1.000 139.46000 19 ASP A N 1
ATOM 625 C CA . ASP B 2 12 ? -13.95400 -41.99700 -10.56800 1.000 141.68000 19 ASP A CA 1
ATOM 626 C C . ASP B 2 12 ? -14.38300 -42.64800 -11.87800 1.000 138.65000 19 ASP A C 1
ATOM 627 O O . ASP B 2 12 ? -14.12800 -42.08800 -12.95100 1.000 137.14000 19 ASP A O 1
ATOM 632 N N . GLY B 2 13 ? -15.01700 -43.81600 -11.80900 1.000 140.43000 20 GLY A N 1
ATOM 633 C CA . GLY B 2 13 ? -15.57500 -44.42200 -13.00500 1.000 136.31000 20 GLY A CA 1
ATOM 634 C C . GLY B 2 13 ? -16.56100 -43.48600 -13.68900 1.000 127.38000 20 GLY A C 1
ATOM 635 O O . GLY B 2 13 ? -17.34800 -42.80200 -13.03400 1.000 137.15000 20 GLY A O 1
ATOM 636 N N . ASP B 2 14 ? -16.49100 -43.44800 -15.01800 1.000 113.57000 21 ASP A N 1
ATOM 637 C CA . ASP B 2 14 ? -17.33700 -42.54400 -15.78600 1.000 116.37000 21 ASP A CA 1
ATOM 638 C C . ASP B 2 14 ? -18.80600 -42.80000 -15.47200 1.000 116.04000 21 ASP A C 1
ATOM 639 O O . ASP B 2 14 ? -19.23000 -43.93500 -15.23900 1.000 118.55000 21 ASP A O 1
ATOM 641 N N . ILE B 2 15 ? -19.58700 -41.72400 -15.47400 1.000 108.26000 22 ILE A N 1
ATOM 642 C CA . ILE B 2 15 ? -20.98600 -41.75500 -15.06900 1.000 98.06000 22 ILE A CA 1
ATOM 643 C C . ILE B 2 15 ? -21.85400 -41.62100 -16.31100 1.000 97.61000 22 ILE A C 1
ATOM 644 O O . ILE B 2 15 ? -21.63600 -40.72600 -17.13600 1.000 94.54000 22 ILE A O 1
ATOM 649 N N . ASP B 2 16 ? -22.83300 -42.51300 -16.44200 1.000 93.07000 23 ASP A N 1
ATOM 650 C CA . ASP B 2 16 ? -23.82800 -42.42400 -17.50800 1.000 90.73000 23 ASP A CA 1
ATOM 651 C C . ASP B 2 16 ? -24.75700 -41.25900 -17.19700 1.000 85.52000 23 ASP A C 1
ATOM 652 O O . ASP B 2 16 ? -25.61900 -41.35400 -16.32100 1.000 98.48000 23 ASP A O 1
ATOM 657 N N . HIS B 2 17 ? -24.57800 -40.14400 -17.90800 1.000 77.87000 24 HIS A N 1
ATOM 658 C CA . HIS B 2 17 ? -25.38900 -38.96000 -17.64100 1.000 86.54000 24 HIS A CA 1
ATOM 659 C C . HIS B 2 17 ? -26.86700 -39.24000 -17.88900 1.000 90.72000 24 HIS A C 1
ATOM 660 O O . HIS B 2 17 ? -27.72500 -38.90000 -17.06300 1.000 92.09000 24 HIS A O 1
ATOM 667 N N . ASP B 2 18 ? -27.18200 -39.86600 -19.02400 1.000 95.46000 25 ASP A N 1
ATOM 668 C CA . ASP B 2 18 ? -28.57800 -40.13800 -19.35300 1.000 102.65000 25 ASP A CA 1
ATOM 669 C C . ASP B 2 18 ? -29.21900 -41.04200 -18.30800 1.000 91.90000 25 ASP A C 1
ATOM 670 O O . ASP B 2 18 ? -30.35700 -40.80600 -17.88300 1.000 86.59000 25 ASP A O 1
ATOM 675 N N . GLN B 2 19 ? -28.49000 -42.06600 -17.85900 1.000 87.68000 26 GLN A N 1
ATOM 676 C CA . GLN B 2 19 ? -29.02800 -42.96300 -16.84400 1.000 87.83000 26 GLN A CA 1
ATOM 677 C C . GLN B 2 19 ? -29.12900 -42.27900 -15.48700 1.000 101.69000 26 GLN A C 1
ATOM 678 O O . GLN B 2 19 ? -30.05300 -42.56600 -14.72000 1.000 95.32000 26 GLN A O 1
ATOM 684 N N . ALA B 2 20 ? -28.20000 -41.37200 -15.17400 1.000 99.68000 27 ALA A N 1
ATOM 685 C CA . ALA B 2 20 ? -28.31000 -40.58900 -13.94600 1.000 76.21000 27 ALA A CA 1
ATOM 686 C C . ALA B 2 20 ? -29.58300 -39.75100 -13.94400 1.000 81.27000 27 ALA A C 1
ATOM 687 O O . ALA B 2 20 ? -30.32700 -39.72900 -12.95600 1.000 82.47000 27 ALA A O 1
ATOM 689 N N . LEU B 2 21 ? -29.85100 -39.05300 -15.05000 1.000 86.16000 28 LEU A N 1
ATOM 690 C CA . LEU B 2 21 ? -31.06800 -38.25300 -15.13800 1.000 77.18000 28 LEU A CA 1
ATOM 691 C C . LEU B 2 21 ? -32.31000 -39.13400 -15.05800 1.000 83.60000 28 LEU A C 1
ATOM 692 O O . LEU B 2 21 ? -33.28500 -38.79300 -14.37000 1.000 77.39000 28 LEU A O 1
ATOM 697 N N . ALA B 2 22 ? -32.29900 -40.26000 -15.77500 1.000 85.68000 29 ALA A N 1
ATOM 698 C CA . ALA B 2 22 ? -33.41700 -41.19400 -15.73000 1.000 85.48000 29 ALA A CA 1
ATOM 699 C C . ALA B 2 22 ? -33.68600 -41.67300 -14.30900 1.000 82.31000 29 ALA A C 1
ATOM 700 O O . ALA B 2 22 ? -34.83600 -41.68800 -13.85600 1.000 84.52000 29 ALA A O 1
ATOM 702 N N . GLN B 2 23 ? -32.63500 -42.08600 -13.59400 1.000 64.92000 30 GLN A N 1
ATOM 703 C CA . GLN B 2 23 ? -32.80800 -42.58200 -12.23400 1.000 68.76000 30 GLN A CA 1
ATOM 704 C C . GLN B 2 23 ? -33.30700 -41.48000 -11.31200 1.000 80.14000 30 GLN A C 1
ATOM 705 O O . GLN B 2 23 ? -34.14200 -41.72600 -10.43300 1.000 73.32000 30 GLN A O 1
ATOM 711 N N . ALA B 2 24 ? -32.79100 -40.26100 -11.48700 1.000 77.89000 31 ALA A N 1
ATOM 712 C CA . ALA B 2 24 ? -33.29500 -39.12200 -10.73100 1.000 74.89000 31 ALA A CA 1
ATOM 713 C C . ALA B 2 24 ? -34.80000 -38.97700 -10.90600 1.000 86.28000 31 ALA A C 1
ATOM 714 O O . ALA B 2 24 ? -35.55300 -38.94200 -9.92400 1.000 89.40000 31 ALA A O 1
ATOM 716 N N . ILE B 2 25 ? -35.25300 -38.90600 -12.16300 1.000 82.65000 32 ILE A N 1
ATOM 717 C CA . ILE B 2 25 ? -36.67600 -38.70800 -12.43800 1.000 77.93000 32 ILE A CA 1
ATOM 718 C C . ILE B 2 25 ? -37.50100 -39.86800 -11.89100 1.000 77.23000 32 ILE A C 1
ATOM 719 O O . ILE B 2 25 ? -38.58600 -39.66700 -11.32900 1.000 73.45000 32 ILE A O 1
ATOM 724 N N . ARG B 2 26 ? -36.99400 -41.09600 -12.03500 1.000 75.39000 33 ARG A N 1
ATOM 725 C CA . ARG B 2 26 ? -37.73700 -42.26800 -11.58500 1.000 83.31000 33 ARG A CA 1
ATOM 726 C C . ARG B 2 26 ? -37.90900 -42.26600 -10.07300 1.000 97.90000 33 ARG A C 1
ATOM 727 O O . ARG B 2 26 ? -39.02600 -42.42000 -9.56600 1.000 99.73000 33 ARG A O 1
ATOM 735 N N . GLU B 2 27 ? -36.80400 -42.12600 -9.33400 1.000 84.28000 34 GLU A N 1
ATOM 736 C CA . GLU B 2 27 ? -36.88500 -42.10300 -7.88000 1.000 82.14000 34 GLU A CA 1
ATOM 737 C C . GLU B 2 27 ? -37.70600 -40.92200 -7.38000 1.000 88.32000 34 GLU A C 1
ATOM 738 O O . GLU B 2 27 ? -38.37100 -41.02700 -6.34200 1.000 95.76000 34 GLU A O 1
ATOM 744 N N . ALA B 2 28 ? -37.69000 -39.80100 -8.10600 1.000 70.57000 35 ALA A N 1
ATOM 745 C CA . ALA B 2 28 ? -38.52700 -38.67000 -7.72400 1.000 72.47000 35 ALA A CA 1
ATOM 746 C C . ALA B 2 28 ? -40.00300 -39.01100 -7.86500 1.000 97.67000 35 ALA A C 1
ATOM 747 O O . ALA B 2 28 ? -40.78500 -38.82500 -6.92600 1.000 95.17000 35 ALA A O 1
ATOM 749 N N . ARG B 2 29 ? -40.40400 -39.49600 -9.04500 1.000 103.33000 36 ARG A N 1
ATOM 750 C CA . ARG B 2 29 ? -41.78000 -39.94300 -9.24500 1.000 99.37000 36 ARG A CA 1
ATOM 751 C C . ARG B 2 29 ? -42.19700 -40.95800 -8.18700 1.000 103.02000 36 ARG A C 1
ATOM 752 O O . ARG B 2 29 ? -43.32300 -40.91100 -7.67900 1.000 111.62000 36 ARG A O 1
ATOM 760 N N . GLU B 2 30 ? -41.30300 -41.88800 -7.84700 1.000 97.42000 37 GLU A N 1
ATOM 761 C CA . GLU B 2 30 ? -41.63400 -42.92900 -6.87900 1.000 98.83000 37 GLU A CA 1
ATOM 762 C C . GLU B 2 30 ? -41.85400 -42.34600 -5.48700 1.000 106.28000 37 GLU A C 1
ATOM 763 O O . GLU B 2 30 ? -42.94300 -42.46600 -4.91500 1.000 105.09000 37 GLU A O 1
ATOM 769 N N . GLN B 2 31 ? -40.82900 -41.70500 -4.92500 1.000 111.20000 38 GLN A N 1
ATOM 770 C CA . GLN B 2 31 ? -40.85600 -41.33100 -3.51500 1.000 109.12000 38 GLN A CA 1
ATOM 771 C C . GLN B 2 31 ? -41.45400 -39.95300 -3.26000 1.000 113.22000 38 GLN A C 1
ATOM 772 O O . GLN B 2 31 ? -41.96500 -39.70800 -2.16100 1.000 112.76000 38 GLN A O 1
ATOM 778 N N . HIS B 2 32 ? -41.39100 -39.04300 -4.22900 1.000 107.41000 39 HIS A N 1
ATOM 779 C CA . HIS B 2 32 ? -41.94000 -37.69400 -4.08900 1.000 102.24000 39 HIS A CA 1
ATOM 780 C C . HIS B 2 32 ? -42.84900 -37.39100 -5.27200 1.000 104.64000 39 HIS A C 1
ATOM 781 O O . HIS B 2 32 ? -42.48400 -36.62800 -6.17500 1.000 99.97000 39 HIS A O 1
ATOM 788 N N . PRO B 2 33 ? -44.05200 -37.97200 -5.29700 1.000 111.61000 40 PRO A N 1
ATOM 789 C CA . PRO B 2 33 ? -44.94200 -37.75800 -6.44900 1.000 111.18000 40 PRO A CA 1
ATOM 790 C C . PRO B 2 33 ? -45.43000 -36.32600 -6.57400 1.000 107.40000 40 PRO A C 1
ATOM 791 O O . PRO B 2 33 ? -45.82800 -35.91700 -7.67200 1.000 102.19000 40 PRO A O 1
ATOM 795 N N . ASP B 2 34 ? -45.41700 -35.55900 -5.48800 1.000 103.96000 41 ASP A N 1
ATOM 796 C CA . ASP B 2 34 ? -45.84700 -34.16800 -5.49200 1.000 106.56000 41 ASP A CA 1
ATOM 797 C C . ASP B 2 34 ? -44.73100 -33.20500 -5.87800 1.000 107.94000 41 ASP A C 1
ATOM 798 O O . ASP B 2 34 ? -44.96400 -31.99200 -5.91700 1.000 100.31000 41 ASP A O 1
ATOM 808 N N . SER B 2 36 ? -41.13200 -32.38100 -8.50900 1.000 91.22000 43 SER A N 1
ATOM 809 C CA . SER B 2 36 ? -40.56700 -32.61000 -9.83300 1.000 87.55000 43 SER A CA 1
ATOM 810 C C . SER B 2 36 ? -39.09700 -32.21900 -9.84100 1.000 66.18000 43 SER A C 1
ATOM 811 O O . SER B 2 36 ? -38.73500 -31.14200 -9.35700 1.000 79.61000 43 SER A O 1
ATOM 814 N N . VAL B 2 37 ? -38.25200 -33.09200 -10.39600 1.000 66.28000 44 VAL A N 1
ATOM 815 C CA . VAL B 2 37 ? -36.83700 -32.77100 -10.54300 1.000 62.09000 44 VAL A CA 1
ATOM 816 C C . VAL B 2 37 ? -36.68100 -31.56200 -11.45100 1.000 64.81000 44 VAL A C 1
ATOM 817 O O . VAL B 2 37 ? -37.17400 -31.55100 -12.58500 1.000 67.51000 44 VAL A O 1
ATOM 821 N N . THR B 2 38 ? -35.97800 -30.53700 -10.96500 1.000 68.53000 45 THR A N 1
ATOM 822 C CA . THR B 2 38 ? -35.72300 -29.34500 -11.76200 1.000 62.24000 45 THR A CA 1
ATOM 823 C C . THR B 2 38 ? -34.25300 -29.11400 -12.07200 1.000 69.30000 45 THR A C 1
ATOM 824 O O . THR B 2 38 ? -33.94100 -28.18700 -12.82900 1.000 72.60000 45 THR A O 1
ATOM 828 N N . ARG B 2 39 ? -33.34500 -29.90300 -11.50600 1.000 65.57000 46 ARG A N 1
ATOM 829 C CA . ARG B 2 39 ? -31.94700 -29.78600 -11.88500 1.000 52.74000 46 ARG A CA 1
ATOM 830 C C . ARG B 2 39 ? -31.22400 -31.06900 -11.50900 1.000 65.31000 46 ARG A C 1
ATOM 831 O O . ARG B 2 39 ? -31.47100 -31.63700 -10.44600 1.000 68.84000 46 ARG A O 1
ATOM 839 N N . VAL B 2 40 ? -30.34100 -31.52400 -12.39100 1.000 59.12000 47 VAL A N 1
ATOM 840 C CA . VAL B 2 40 ? -29.45800 -32.64600 -12.10400 1.000 68.41000 47 VAL A CA 1
ATOM 841 C C . VAL B 2 40 ? -28.07600 -32.23900 -12.57900 1.000 74.63000 47 VAL A C 1
ATOM 842 O O . VAL B 2 40 ? -27.89800 -31.89800 -13.75500 1.000 74.91000 47 VAL A O 1
ATOM 846 N N . VAL B 2 41 ? -27.10700 -32.25400 -11.67100 1.000 71.22000 48 VAL A N 1
ATOM 847 C CA . VAL B 2 41 ? -25.74400 -31.85700 -11.98400 1.000 66.05000 48 VAL A CA 1
ATOM 848 C C . VAL B 2 41 ? -24.80300 -32.98500 -11.60200 1.000 70.92000 48 VAL A C 1
ATOM 849 O O . VAL B 2 41 ? -24.93800 -33.58200 -10.52600 1.000 78.88000 48 VAL A O 1
ATOM 853 N N . VAL B 2 42 ? -23.85100 -33.28100 -12.48400 1.000 71.31000 49 VAL A N 1
ATOM 854 C CA . VAL B 2 42 ? -22.77600 -34.22700 -12.21800 1.000 78.73000 49 VAL A CA 1
ATOM 855 C C . VAL B 2 42 ? -21.48600 -33.43600 -12.07400 1.000 75.30000 49 VAL A C 1
ATOM 856 O O . VAL B 2 42 ? -21.13500 -32.64400 -12.95800 1.000 78.26000 49 VAL A O 1
ATOM 860 N N . ASN B 2 43 ? -20.78500 -33.64700 -10.96400 1.000 77.89000 50 ASN A N 1
ATOM 861 C CA . ASN B 2 43 ? -19.56000 -32.93100 -10.64100 1.000 72.71000 50 ASN A CA 1
ATOM 862 C C . ASN B 2 43 ? -18.42000 -33.92800 -10.55000 1.000 82.46000 50 ASN A C 1
ATOM 863 O O . ASN B 2 43 ? -18.50500 -34.90300 -9.79600 1.000 90.88000 50 ASN A O 1
ATOM 868 N N . LYS B 2 44 ? -17.37100 -33.69400 -11.33200 1.000 82.84000 51 LYS A N 1
ATOM 869 C CA . LYS B 2 44 ? -16.09500 -34.37800 -11.14800 1.000 69.62000 51 LYS A CA 1
ATOM 870 C C . LYS B 2 44 ? -15.27800 -33.49000 -10.22000 1.000 60.81000 51 LYS A C 1
ATOM 871 O O . LYS B 2 44 ? -14.61700 -32.54700 -10.65200 1.000 87.72000 51 LYS A O 1
ATOM 877 N N . GLU B 2 45 ? -15.35700 -33.76400 -8.92100 1.000 76.86000 52 GLU A N 1
ATOM 878 C CA . GLU B 2 45 ? -14.75000 -32.90700 -7.91000 1.000 85.39000 52 GLU A CA 1
ATOM 879 C C . GLU B 2 45 ? -13.34900 -33.41200 -7.58600 1.000 77.04000 52 GLU A C 1
ATOM 880 O O . GLU B 2 45 ? -13.17300 -34.57700 -7.21300 1.000 85.26000 52 GLU A O 1
ATOM 886 N N . THR B 2 46 ? -12.35900 -32.53500 -7.71900 1.000 67.81000 53 THR A N 1
ATOM 887 C CA . THR B 2 46 ? -10.96000 -32.86500 -7.46200 1.000 85.58000 53 THR A CA 1
ATOM 888 C C . THR B 2 46 ? -10.45000 -31.96400 -6.34600 1.000 79.24000 53 THR A C 1
ATOM 889 O O . THR B 2 46 ? -10.27300 -30.75800 -6.54900 1.000 84.21000 53 THR A O 1
ATOM 893 N N . GLU B 2 47 ? -10.21100 -32.54500 -5.17300 1.000 84.16000 54 GLU A N 1
ATOM 894 C CA . GLU B 2 47 ? -9.66200 -31.79200 -4.05200 1.000 91.00000 54 GLU A CA 1
ATOM 895 C C . GLU B 2 47 ? -8.15200 -31.68600 -4.21600 1.000 88.45000 54 GLU A C 1
ATOM 896 O O . GLU B 2 47 ? -7.45100 -32.70300 -4.23200 1.000 103.12000 54 GLU A O 1
ATOM 902 N N . LEU B 2 48 ? -7.65400 -30.46000 -4.34500 1.000 90.61000 55 LEU A N 1
ATOM 903 C CA . LEU B 2 48 ? -6.23300 -30.25500 -4.58800 1.000 88.85000 55 LEU A CA 1
ATOM 904 C C . LEU B 2 48 ? -5.44100 -30.49000 -3.30900 1.000 101.41000 55 LEU A C 1
ATOM 905 O O . LEU B 2 48 ? -5.76600 -29.93900 -2.25200 1.000 104.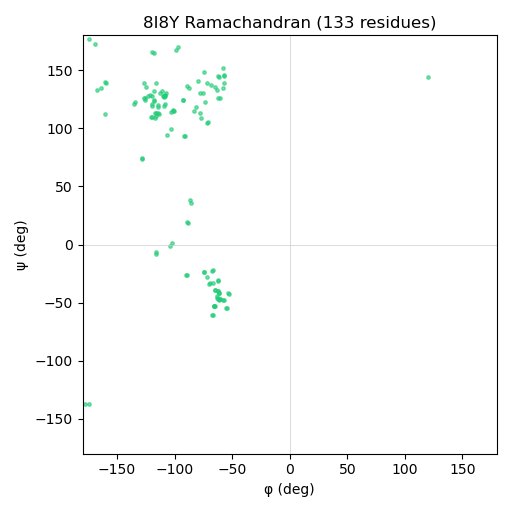05000 55 LEU A O 1
ATOM 910 N N . ALA B 2 49 ? -4.39400 -31.30600 -3.41200 1.000 127.57000 56 ALA A N 1
ATOM 911 C CA . ALA B 2 49 ? -3.52400 -31.63400 -2.29200 1.000 131.69000 56 ALA A CA 1
ATOM 912 C C . ALA B 2 49 ? -2.10100 -31.20200 -2.61000 1.000 139.79000 56 ALA A C 1
ATOM 913 O O . ALA B 2 49 ? -1.55800 -31.55700 -3.66300 1.000 130.55000 56 ALA A O 1
ATOM 915 N N . GLU B 2 50 ? -1.50400 -30.43600 -1.69500 1.000 138.55000 57 GLU A N 1
ATOM 916 C CA . GLU B 2 50 ? -0.12700 -29.99200 -1.86400 1.000 135.17000 57 GLU A CA 1
ATOM 917 C C . GLU B 2 50 ? 0.88500 -31.10200 -1.61500 1.000 144.00000 57 GLU A C 1
ATOM 918 O O . GLU B 2 50 ? 2.00500 -31.02100 -2.13000 1.000 145.62000 57 GLU A O 1
ATOM 920 N N . GLU B 2 51 ? 0.52400 -32.12700 -0.84300 1.000 143.90000 58 GLU A N 1
ATOM 921 C CA . GLU B 2 51 ? 1.47500 -33.12900 -0.38200 1.000 143.83000 58 GLU A CA 1
ATOM 922 C C . GLU B 2 51 ? 1.39000 -34.46100 -1.11900 1.000 149.03000 58 GLU A C 1
ATOM 923 O O . GLU B 2 51 ? 2.17100 -35.36500 -0.80800 1.000 160.87000 58 GLU A O 1
ATOM 929 N N . GLY B 2 52 ? 0.47600 -34.62000 -2.07300 1.000 140.65000 59 GLY A N 1
ATOM 930 C CA . GLY B 2 52 ? 0.36700 -35.91200 -2.724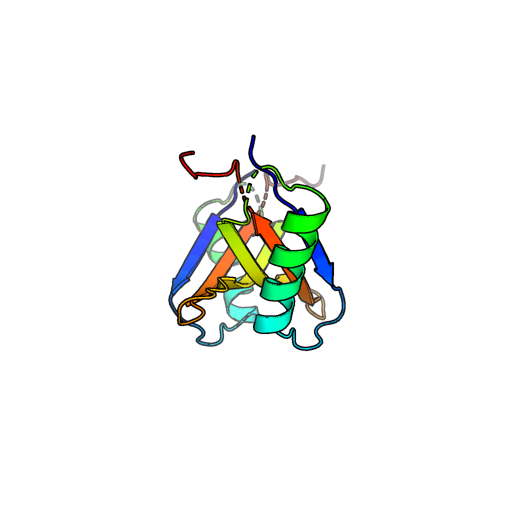00 1.000 140.73000 59 GLY A CA 1
ATOM 931 C C . GLY B 2 52 ? -0.65000 -36.00900 -3.84000 1.000 136.98000 59 GLY A C 1
ATOM 932 O O . GLY B 2 52 ? -0.76200 -35.10900 -4.67700 1.000 137.16000 59 GLY A O 1
ATOM 933 N N . GLU B 2 53 ? -1.40200 -37.10800 -3.85200 1.000 132.41000 60 GLU A N 1
ATOM 934 C CA . GLU B 2 53 ? -2.34200 -37.39600 -4.92500 1.000 141.79000 60 GLU A CA 1
ATOM 935 C C . GLU B 2 53 ? -3.68500 -36.74800 -4.61500 1.000 142.93000 60 GLU A C 1
ATOM 936 O O . GLU B 2 53 ? -4.18100 -36.83000 -3.48600 1.000 126.74000 60 GLU A O 1
ATOM 938 N N . ASP B 2 54 ? -4.26700 -36.10600 -5.62400 1.000 136.38000 61 ASP A N 1
ATOM 939 C CA . ASP B 2 54 ? -5.54500 -35.41700 -5.48900 1.000 122.28000 61 ASP A CA 1
ATOM 940 C C . ASP B 2 54 ? -6.67800 -36.43600 -5.50900 1.000 114.70000 61 ASP A C 1
ATOM 941 O O . ASP B 2 54 ? -6.91500 -37.08900 -6.53100 1.000 123.00000 61 ASP A O 1
ATOM 946 N N . ARG B 2 55 ? -7.36900 -36.58700 -4.38100 1.000 103.97000 62 ARG A N 1
ATOM 947 C CA . ARG B 2 55 ? -8.53000 -37.46500 -4.34200 1.000 118.67000 62 ARG A CA 1
ATOM 948 C C . ARG B 2 55 ? -9.65300 -36.86900 -5.18300 1.000 103.72000 62 ARG A C 1
ATOM 949 O O . ARG B 2 55 ? -9.90500 -35.66100 -5.14800 1.000 99.53000 62 ARG A O 1
ATOM 957 N N . THR B 2 56 ? -10.32200 -37.72500 -5.95100 1.000 92.06000 63 THR A N 1
ATOM 958 C CA . THR B 2 56 ? -11.37000 -37.30900 -6.87400 1.000 101.96000 63 THR A CA 1
ATOM 959 C C . THR B 2 56 ? -12.66100 -38.05000 -6.56000 1.000 95.59000 63 THR A C 1
ATOM 960 O O . THR B 2 56 ? -12.66800 -39.28200 -6.46500 1.000 120.94000 63 THR A O 1
ATOM 964 N N . ARG B 2 57 ? -13.74500 -37.29700 -6.39500 1.000 86.33000 64 ARG A N 1
ATOM 965 C CA . ARG B 2 57 ? -15.06900 -37.85600 -6.17800 1.000 88.95000 64 ARG A CA 1
ATOM 966 C C . ARG B 2 57 ? -15.99600 -37.44700 -7.31600 1.000 82.73000 64 ARG A C 1
ATOM 967 O O . ARG B 2 57 ? -15.70500 -36.52600 -8.08600 1.000 80.53000 64 ARG A O 1
ATOM 975 N N . GLN B 2 58 ? -17.12600 -38.14300 -7.41300 1.000 86.30000 65 GLN A N 1
ATOM 976 C CA . GLN B 2 58 ? -18.18100 -37.81500 -8.36200 1.000 87.75000 65 GLN A CA 1
ATOM 977 C C . GLN B 2 58 ? -19.43800 -37.51600 -7.56300 1.000 89.41000 65 GLN A C 1
ATOM 978 O O . GLN B 2 58 ? -19.93400 -38.37900 -6.83200 1.000 78.58000 65 GLN A O 1
ATOM 984 N N . ILE B 2 59 ? -19.94500 -36.29900 -7.69000 1.000 74.93000 66 ILE A N 1
ATOM 985 C CA . ILE B 2 59 ? -21.07300 -35.84100 -6.89100 1.000 77.41000 66 ILE A CA 1
ATOM 986 C C . ILE B 2 59 ? -22.25600 -35.59200 -7.81300 1.000 77.28000 66 ILE A C 1
ATOM 987 O O . ILE B 2 59 ? -22.18200 -34.76000 -8.72400 1.000 77.66000 66 ILE A O 1
ATOM 992 N N . ILE B 2 60 ? -23.34700 -36.30900 -7.57300 1.000 63.01000 67 ILE A N 1
ATOM 993 C CA . ILE B 2 60 ? -24.59800 -36.10300 -8.28800 1.000 65.80000 67 ILE A CA 1
ATOM 994 C C . ILE B 2 60 ? -25.49800 -35.28300 -7.37300 1.000 62.63000 67 ILE A C 1
ATOM 995 O O . ILE B 2 60 ? -25.87700 -35.73600 -6.28800 1.000 65.44000 67 ILE A O 1
ATOM 1000 N N . ASN B 2 61 ? -25.80900 -34.05900 -7.78600 1.000 56.44000 68 ASN A N 1
ATOM 1001 C CA . ASN B 2 61 ? -26.66900 -33.16600 -7.02300 1.000 52.59000 68 ASN A CA 1
ATOM 1002 C C . ASN B 2 61 ? -27.99600 -33.03500 -7.76300 1.000 61.61000 68 ASN A C 1
ATOM 1003 O O . ASN B 2 61 ? -28.02800 -32.57700 -8.91100 1.000 77.50000 68 ASN A O 1
ATOM 1005 N N . ILE B 2 62 ? -29.08100 -33.43600 -7.10300 1.000 66.84000 69 ILE A N 1
ATOM 1006 C CA . ILE B 2 62 ? -30.42700 -33.44200 -7.66700 1.000 65.42000 69 ILE A CA 1
ATOM 1007 C C . ILE B 2 62 ? -31.26300 -32.41800 -6.91100 1.000 60.66000 69 ILE A C 1
ATOM 1008 O O . ILE B 2 62 ? -31.55800 -32.59900 -5.72200 1.000 73.15000 69 ILE A O 1
ATOM 1013 N N . THR B 2 63 ? -31.64700 -31.34500 -7.60100 1.000 46.07000 70 THR A N 1
ATOM 1014 C CA . THR B 2 63 ? -32.52300 -30.31500 -7.06200 1.000 64.22000 70 THR A CA 1
ATOM 1015 C C . THR B 2 63 ? -33.94200 -30.58300 -7.54500 1.000 75.80000 70 THR A C 1
ATOM 1016 O O . THR B 2 63 ? -34.19100 -30.60700 -8.75800 1.000 78.17000 70 THR A O 1
ATOM 1025 N N . THR B 2 65 ? -38.05000 -29.31300 -6.78000 1.000 94.76000 72 THR A N 1
ATOM 1026 C CA . THR B 2 65 ? -38.95300 -28.35700 -6.15200 1.000 99.06000 72 THR A CA 1
ATOM 1027 C C . THR B 2 65 ? -40.39500 -28.82300 -6.33400 1.000 90.58000 72 THR A C 1
ATOM 1028 O O . THR B 2 65 ? -40.66700 -29.83700 -6.98200 1.000 83.16000 72 THR A O 1
ATOM 1032 N N . LYS B 2 66 ? -41.31900 -28.06700 -5.74000 1.000 96.92000 73 LYS A N 1
ATOM 1033 C CA . LYS B 2 66 ? -42.73800 -28.38100 -5.83700 1.000 104.55000 73 LYS A CA 1
ATOM 1034 C C . LYS B 2 66 ? -43.18000 -28.43300 -7.29500 1.000 96.05000 73 LYS A C 1
ATOM 1035 O O . LYS B 2 66 ? -42.67900 -27.69600 -8.14900 1.000 85.75000 73 LYS A O 1
ATOM 1041 N N . LYS B 2 67 ? -44.12400 -29.32900 -7.57500 1.000 95.70000 74 LYS A N 1
ATOM 1042 C CA . LYS B 2 67 ? -44.62500 -29.49600 -8.93200 1.000 93.08000 74 LYS A CA 1
ATOM 1043 C C . LYS B 2 67 ? -45.31300 -28.22800 -9.42200 1.000 96.86000 74 LYS A C 1
ATOM 1044 O O . LYS B 2 67 ? -46.12200 -27.62700 -8.70800 1.000 93.24000 74 LYS A O 1
ATOM 1050 N N . LEU B 2 68 ? -44.96700 -27.81100 -10.63600 1.000 85.41000 75 LEU A N 1
ATOM 1051 C CA . LEU B 2 68 ? -45.59800 -26.67000 -11.29300 1.000 98.78000 75 LEU A CA 1
ATOM 1052 C C . LEU B 2 68 ? -46.48600 -27.25800 -12.38500 1.000 105.15000 75 LEU A C 1
ATOM 1053 O O . LEU B 2 68 ? -46.03100 -27.51700 -13.50000 1.000 124.23000 75 LEU A O 1
ATOM 1058 N N . ASP B 2 69 ? -47.76300 -27.45400 -12.06300 1.000 85.30000 76 ASP A N 1
ATOM 1059 C CA . ASP B 2 69 ? -48.68900 -28.05500 -13.01900 1.000 89.94000 76 ASP A CA 1
ATOM 1060 C C . ASP B 2 69 ? -50.11100 -27.71800 -12.60100 1.000 96.95000 76 ASP A C 1
ATOM 1061 O O . ASP B 2 69 ? -50.57900 -28.19800 -11.56300 1.000 91.56000 76 ASP A O 1
ATOM 1066 N N . VAL B 2 70 ? -50.79000 -26.90000 -13.40400 1.000 95.10000 77 VAL A N 1
ATOM 1067 C CA . VAL B 2 70 ? -52.18100 -26.57500 -13.13000 1.000 88.56000 77 VAL A CA 1
ATOM 1068 C C . VAL B 2 70 ? -53.04700 -27.77700 -13.49700 1.000 86.50000 77 VAL A C 1
ATOM 1069 O O . VAL B 2 70 ? -52.72000 -28.54600 -14.40700 1.000 84.82000 77 VAL A O 1
ATOM 1073 N N . TRP B 2 71 ? -54.15100 -27.94600 -12.77500 1.000 61.07000 78 TRP A N 1
ATOM 1074 C CA . TRP B 2 71 ? -55.11000 -29.05000 -12.95700 1.000 84.84000 78 TRP A CA 1
ATOM 1075 C C . TRP B 2 71 ? -54.49400 -30.45900 -12.90700 1.000 74.88000 78 TRP A C 1
ATOM 1076 O O . TRP B 2 71 ? -53.60200 -30.82000 -13.67500 1.000 79.64000 78 TRP A O 1
#

B-factor: mean 93.15, std 23.23, range [30.0, 168.02]

Solvent-accessible surface area: 9814 Å² total

Nearest PDB structures (foldseek):
  8i8y-assembly1_B  TM=9.780E-01  e=5.220E-11  synthetic construct
  3hsg-assembly1_A  TM=4.899E-01  e=9.701E-01  Escherichia coli K-12
  1im6-assembly1_A  TM=4.772E-01  e=1.035E+00  Escherichia coli
  5eoy-assembly1_A  TM=3.714E-01  e=2.058E-01  Pseudomonas aeruginosa PAO1
  3bde-assembly1_A  TM=3.753E-01  e=5.786E-01  Mesorhizobium japonicum MAFF 303099

Foldseek 3Di:
DDKDKDKDFDPDDDDPVVLVVVLQVVCCVVPVQGWDDWDWDFDWQDDPVDDTGTMIMIIIDDGDDDPD/DKDKDKDKDQDPPDDDPVVLVVVLQVVCCVPPVQGWDDWDWDFDWADDPPDHTRTMIMIIIMDGDDDDD

Secondary structure (DSSP, 8-state):
----EEEEE-S-----HHHHHHHHHHHHHHH-------EEEEEEEE--SSS---EEEEEEE--------/---EEEEEES-----HHHHHHHHHHHHHHH-------EEEEEEEE--SSS--EEEEEEEE--------

Radius of gyration: 18.26 Å; Cα contacts (8 Å, |Δi|>4): 246; chains: 2; bounding box: 57×35×45 Å